Protein AF-A0AAV2JXD3-F1 (afdb_monomer_lite)

Foldseek 3Di:
DFAEEEEEDQEDDEEEEEHQEYEYEYAAYEEYEYEYQYYHYAYAYEYEYEYEYQYYEYAYAHEYAYEYEYQYYEYEYAYYYEYEYEYQEYEEEYEYAYQEEYEYQAYEYEYADDYNYHYHYVYYHYHYPPPDDDD

Radiu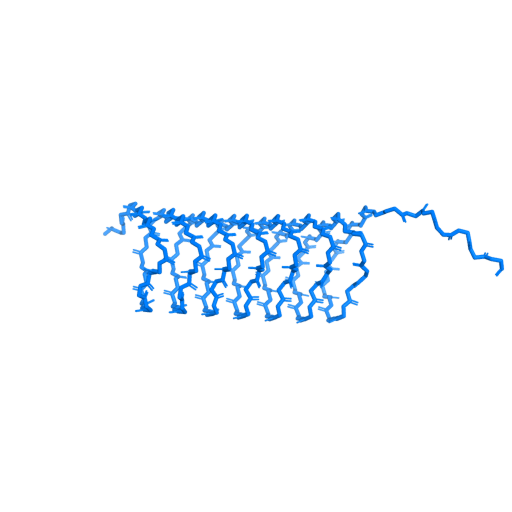s of gyration: 15.09 Å; chains: 1; bounding box: 37×35×43 Å

Organism: Knipowitschia caucasica (NCBI:txid637954)

Secondary structure (DSSP, 8-state):
----EEEEESSPPP--EEEEEEEEEES-PPPEEEEEEEEEEEESSPPPEEEEEEEEEEEESS--EEEEEEEEEEEEESS--EEEEEEEEEEEEESS--SSEEEEEEEEEEESS--SSEEEEEEEEEE--------

Structure (mmCIF, N/CA/C/O backbone):
data_AF-A0AAV2JXD3-F1
#
_entry.id   AF-A0AAV2JXD3-F1
#
loop_
_atom_site.group_PDB
_atom_site.id
_atom_site.type_symbol
_atom_site.label_atom_id
_atom_site.label_alt_id
_atom_site.label_comp_id
_atom_site.label_asym_id
_atom_site.label_entity_id
_atom_site.label_seq_id
_atom_site.pdbx_PDB_ins_code
_atom_site.Cartn_x
_atom_site.Cartn_y
_atom_site.Cartn_z
_atom_site.occupancy
_atom_site.B_iso_or_equiv
_atom_site.auth_seq_id
_atom_site.auth_comp_id
_atom_site.auth_asym_id
_atom_site.auth_atom_id
_atom_site.pdbx_PDB_model_num
ATOM 1 N N . MET A 1 1 ? -8.097 13.088 18.142 1.00 63.47 1 MET A N 1
ATOM 2 C CA . MET A 1 1 ? -6.718 12.622 17.899 1.00 63.47 1 MET A CA 1
ATOM 3 C C . MET A 1 1 ? -6.713 11.105 17.951 1.00 63.47 1 MET A C 1
ATOM 5 O O . MET A 1 1 ? -7.025 10.573 19.019 1.00 63.47 1 MET A O 1
ATOM 9 N N . PRO A 1 2 ? -6.414 10.423 16.833 1.00 78.38 2 PRO A N 1
ATOM 10 C CA . PRO A 1 2 ? -6.136 8.992 16.840 1.00 78.38 2 PRO A CA 1
ATOM 11 C C . PRO A 1 2 ? -5.022 8.686 17.847 1.00 78.38 2 PRO A C 1
ATOM 13 O O . PRO A 1 2 ? -4.181 9.538 18.140 1.00 78.38 2 PRO A O 1
ATOM 16 N N . ARG A 1 3 ? -5.041 7.493 18.441 1.00 89.69 3 ARG A N 1
ATOM 17 C CA . ARG A 1 3 ? -4.053 7.081 19.449 1.00 89.69 3 ARG A CA 1
ATOM 18 C C . ARG A 1 3 ? -3.233 5.901 18.941 1.00 89.69 3 ARG A C 1
ATOM 20 O O . ARG A 1 3 ? -3.701 5.175 18.064 1.00 89.69 3 ARG A O 1
ATOM 27 N N . PRO A 1 4 ? -2.030 5.674 19.492 1.00 91.50 4 PRO A N 1
ATOM 28 C CA . PRO A 1 4 ? -1.310 4.435 19.258 1.00 91.50 4 PRO A CA 1
ATOM 29 C C . PRO A 1 4 ? -2.144 3.228 19.705 1.00 91.50 4 PRO A C 1
ATOM 31 O O . PRO A 1 4 ? -2.708 3.226 20.801 1.00 91.50 4 PRO A O 1
ATOM 34 N N . LEU A 1 5 ? -2.193 2.192 18.873 1.00 86.56 5 LEU A N 1
ATOM 35 C CA . LEU A 1 5 ? -2.856 0.924 19.146 1.00 86.56 5 LEU A CA 1
ATOM 36 C C . LEU A 1 5 ? -1.863 -0.229 19.008 1.00 86.56 5 LEU A C 1
ATOM 38 O O . LEU A 1 5 ? -1.093 -0.310 18.048 1.00 86.56 5 LEU A O 1
ATOM 42 N N . ARG A 1 6 ? -1.930 -1.169 19.951 1.00 87.38 6 ARG A N 1
ATOM 43 C CA . ARG A 1 6 ? -1.203 -2.437 19.900 1.00 87.38 6 ARG A CA 1
ATOM 44 C C . ARG A 1 6 ? -2.199 -3.578 20.034 1.00 87.38 6 ARG A C 1
ATOM 46 O O . ARG A 1 6 ? -2.989 -3.589 20.974 1.00 87.38 6 ARG A O 1
ATOM 53 N N . LYS A 1 7 ? -2.175 -4.514 19.088 1.00 79.50 7 LYS A N 1
ATOM 54 C CA . LYS A 1 7 ? -3.016 -5.712 19.098 1.00 79.50 7 LYS A CA 1
ATOM 55 C C . LYS A 1 7 ? -2.146 -6.957 18.979 1.00 79.50 7 LYS A C 1
ATOM 57 O O . LYS A 1 7 ? -1.213 -6.989 18.180 1.00 79.50 7 LYS A O 1
ATOM 62 N N . GLU A 1 8 ? -2.456 -7.956 19.798 1.00 79.38 8 GLU A N 1
ATOM 63 C CA . GLU A 1 8 ? -1.773 -9.247 19.811 1.00 79.38 8 GLU A CA 1
ATOM 64 C C . GLU A 1 8 ? -2.799 -10.365 19.897 1.00 79.38 8 GLU A C 1
ATOM 66 O O . GLU A 1 8 ? -3.734 -10.304 20.699 1.00 79.38 8 GLU A O 1
ATOM 71 N N . GLY A 1 9 ? -2.643 -11.405 19.082 1.00 68.44 9 GLY A N 1
ATOM 72 C CA . GLY A 1 9 ? -3.558 -12.532 19.164 1.00 68.44 9 GLY A CA 1
ATOM 73 C C . GLY A 1 9 ? -3.434 -13.567 18.057 1.00 68.44 9 GLY A C 1
ATOM 74 O O . GLY A 1 9 ? -2.828 -13.387 17.002 1.00 68.44 9 GLY A O 1
ATOM 75 N N . ARG A 1 10 ? -4.064 -14.721 18.290 1.00 61.88 10 ARG A N 1
ATOM 76 C CA . ARG A 1 10 ? -4.072 -15.828 17.320 1.00 61.88 10 ARG A CA 1
ATOM 77 C C . ARG A 1 10 ? -5.072 -15.608 16.176 1.00 61.88 10 ARG A C 1
ATOM 79 O O . ARG A 1 10 ? -4.895 -16.203 15.109 1.00 61.88 10 ARG A O 1
ATOM 86 N N . ARG A 1 11 ? -6.115 -14.812 16.431 1.00 59.59 11 ARG A N 1
ATOM 87 C CA . ARG A 1 11 ? -7.148 -14.329 15.504 1.00 59.59 11 ARG A CA 1
ATOM 88 C C . ARG A 1 11 ? -7.618 -12.975 16.024 1.00 59.59 11 ARG A C 1
ATOM 90 O O . ARG A 1 11 ? -8.065 -12.910 17.164 1.00 59.59 11 ARG A O 1
ATOM 97 N N . GLU A 1 12 ? -7.526 -11.934 15.217 1.00 58.28 12 GLU A N 1
ATOM 98 C CA . GLU A 1 12 ? -8.211 -10.675 15.524 1.00 58.28 12 GLU A CA 1
ATOM 99 C C . GLU A 1 12 ? -9.608 -10.686 14.861 1.00 58.28 12 GLU A C 1
ATOM 101 O O . GLU A 1 12 ? -9.848 -11.520 13.979 1.00 58.28 12 GLU A O 1
ATOM 106 N N . PRO A 1 13 ? -10.535 -9.792 15.245 1.00 52.88 13 PRO A N 1
ATOM 107 C CA . PRO A 1 13 ? -11.803 -9.577 14.539 1.00 52.88 13 PRO A CA 1
ATOM 108 C C . PRO A 1 13 ? -11.685 -8.620 13.335 1.00 52.88 13 PRO A C 1
ATOM 110 O O . PRO A 1 13 ? -10.812 -7.750 13.299 1.00 52.88 13 PRO A O 1
ATOM 113 N N . CYS A 1 14 ? -12.588 -8.781 12.361 1.00 58.97 14 CYS A N 1
ATOM 114 C CA . CYS A 1 14 ? -12.759 -7.883 11.213 1.00 58.97 14 CYS A CA 1
ATOM 115 C C . CYS A 1 14 ? -13.315 -6.516 11.654 1.00 58.97 14 CYS A C 1
ATOM 117 O O . CYS A 1 14 ? -14.160 -6.470 12.547 1.00 58.97 14 CYS A O 1
ATOM 119 N N . GLY A 1 15 ? -12.890 -5.417 11.024 1.00 72.50 15 GLY A N 1
ATOM 120 C CA . GLY A 1 15 ? -13.449 -4.085 11.293 1.00 72.50 15 GLY A CA 1
ATOM 121 C C . GLY A 1 15 ? -12.593 -2.922 10.792 1.00 72.50 15 GLY A C 1
ATOM 122 O O . GLY A 1 15 ? -11.523 -3.135 10.220 1.00 72.50 15 GLY A O 1
ATOM 123 N N . THR A 1 16 ? -13.076 -1.702 11.032 1.00 84.81 16 THR A N 1
ATOM 124 C CA . THR A 1 16 ? -12.367 -0.450 10.728 1.00 84.81 16 THR A CA 1
ATOM 125 C C . THR A 1 16 ? -11.461 -0.057 11.893 1.00 84.81 16 THR A C 1
ATOM 127 O O . THR A 1 16 ? -11.875 -0.116 13.052 1.00 84.81 16 THR A O 1
ATOM 130 N N . ILE A 1 17 ? -10.215 0.316 11.604 1.00 84.75 17 ILE A N 1
ATOM 131 C CA . ILE A 1 17 ? -9.254 0.814 12.594 1.00 84.75 17 ILE A CA 1
ATOM 132 C C . ILE A 1 17 ? -8.700 2.145 12.098 1.00 84.75 17 ILE A C 1
ATOM 134 O O . ILE A 1 17 ? -8.194 2.197 10.984 1.00 84.75 17 ILE A O 1
ATOM 138 N N . ASP A 1 18 ? -8.744 3.153 12.963 1.00 89.25 18 ASP A N 1
A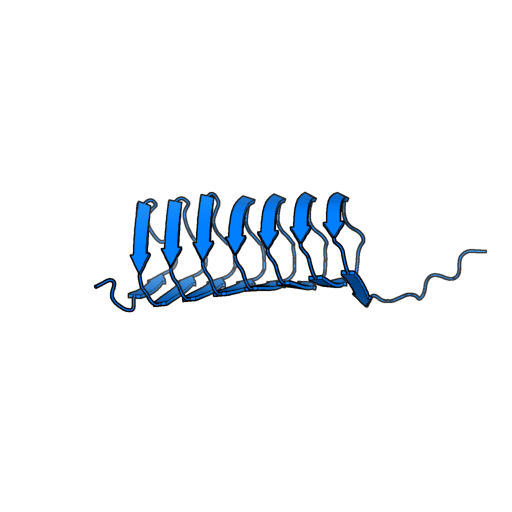TOM 139 C CA . ASP A 1 18 ? -8.063 4.438 12.806 1.00 89.25 18 ASP A CA 1
ATOM 140 C C . ASP A 1 18 ? -7.072 4.596 13.971 1.00 89.25 18 ASP A C 1
ATOM 142 O O . ASP A 1 18 ? -7.445 4.457 15.146 1.00 89.25 18 ASP A O 1
ATOM 146 N N . ALA A 1 19 ? -5.791 4.795 13.656 1.00 86.25 19 ALA A N 1
ATOM 147 C CA . ALA A 1 19 ? -4.734 4.986 14.642 1.00 86.25 19 ALA A CA 1
ATOM 148 C C . ALA A 1 19 ? -3.554 5.776 14.076 1.00 86.25 19 ALA A C 1
ATOM 150 O O . ALA A 1 19 ? -3.102 5.526 12.971 1.00 86.25 19 ALA A O 1
ATOM 151 N N . THR A 1 20 ? -2.910 6.619 14.885 1.00 92.62 20 THR A N 1
ATOM 152 C CA . THR A 1 20 ? -1.644 7.254 14.464 1.00 92.62 20 THR A CA 1
ATOM 153 C C . THR A 1 20 ? -0.553 6.206 14.242 1.00 92.62 20 THR A C 1
ATOM 155 O O . THR A 1 20 ? 0.177 6.233 13.254 1.00 92.62 20 THR A O 1
ATOM 158 N N . THR A 1 21 ? -0.478 5.239 15.156 1.00 91.94 21 THR A N 1
ATOM 159 C CA . THR A 1 21 ? 0.446 4.110 15.068 1.00 91.94 21 THR A CA 1
ATOM 160 C C . THR A 1 21 ? -0.310 2.839 15.392 1.00 91.94 21 THR A C 1
ATOM 162 O O . THR A 1 21 ? -0.892 2.737 16.468 1.00 91.94 21 THR A O 1
ATOM 165 N N . LEU A 1 22 ? -0.263 1.844 14.514 1.00 87.62 22 LEU A N 1
ATOM 166 C CA . LEU A 1 22 ? -0.846 0.530 14.752 1.00 87.62 22 LEU A CA 1
ATOM 167 C C . LEU A 1 22 ? 0.243 -0.543 14.680 1.00 87.62 22 LEU A C 1
ATOM 169 O O . LEU A 1 22 ? 0.884 -0.715 13.645 1.00 87.62 22 LEU A O 1
ATOM 173 N N . ARG A 1 23 ? 0.436 -1.288 15.774 1.00 87.50 23 ARG A N 1
ATOM 174 C CA . ARG A 1 23 ? 1.251 -2.512 15.793 1.00 87.50 23 ARG A CA 1
ATOM 175 C C . ARG A 1 23 ? 0.341 -3.723 15.952 1.00 87.50 23 ARG A C 1
ATOM 177 O O . ARG A 1 23 ? -0.401 -3.802 16.932 1.00 87.50 23 ARG A O 1
ATOM 184 N N . LYS A 1 24 ? 0.423 -4.657 15.012 1.00 80.88 24 LYS A N 1
ATOM 185 C CA . LYS A 1 24 ? -0.280 -5.939 15.061 1.00 80.88 24 LYS A CA 1
ATOM 186 C C . LYS A 1 24 ? 0.707 -7.090 15.028 1.00 80.88 24 LYS A C 1
ATOM 188 O O . LYS A 1 24 ? 1.628 -7.087 14.214 1.00 80.88 24 LYS A O 1
ATOM 193 N N . GLU A 1 25 ? 0.495 -8.056 15.910 1.00 81.25 25 GLU A N 1
ATOM 194 C CA . GLU A 1 25 ? 1.298 -9.271 15.984 1.00 81.25 25 GLU A CA 1
ATOM 195 C C . GLU A 1 25 ? 0.382 -10.494 16.108 1.00 81.25 25 GLU A C 1
ATOM 197 O O . GLU A 1 25 ? -0.430 -10.602 17.036 1.00 81.25 25 GLU A O 1
ATOM 202 N N . GLY A 1 26 ? 0.469 -11.434 15.163 1.00 73.06 26 GLY A N 1
ATOM 203 C CA . GLY A 1 26 ? -0.458 -12.560 15.183 1.00 73.06 26 GLY A CA 1
ATOM 204 C C . GLY A 1 26 ? -0.275 -13.656 14.140 1.00 73.06 26 GLY A C 1
ATOM 205 O O . GLY A 1 26 ? 0.461 -13.578 13.160 1.00 73.06 26 GLY A O 1
ATOM 206 N N . ARG A 1 27 ? -0.996 -14.767 14.341 1.00 66.50 27 ARG A N 1
ATOM 207 C CA . ARG A 1 27 ? -0.912 -15.940 13.443 1.00 66.50 27 ARG A CA 1
ATOM 208 C C . ARG A 1 27 ? -1.857 -15.854 12.239 1.00 66.50 27 ARG A C 1
ATOM 210 O O . ARG A 1 27 ? -1.577 -16.479 11.211 1.00 66.50 27 ARG A O 1
ATOM 217 N N . ARG A 1 28 ? -2.996 -15.175 12.395 1.00 61.28 28 ARG A N 1
ATOM 218 C CA . ARG A 1 28 ? -4.020 -14.935 11.368 1.00 61.28 28 ARG A CA 1
ATOM 219 C C . ARG A 1 28 ? -4.607 -13.547 11.596 1.00 61.28 28 ARG A C 1
ATOM 221 O O . ARG A 1 28 ? -5.390 -13.380 12.530 1.00 61.28 28 ARG A O 1
ATOM 228 N N . GLU A 1 29 ? -4.243 -12.595 10.751 1.00 59.00 29 GLU A N 1
ATOM 229 C CA . GLU A 1 29 ? -4.906 -11.296 10.747 1.00 59.00 29 GLU A CA 1
ATOM 230 C C . GLU A 1 29 ? -6.195 -11.373 9.899 1.00 59.00 29 GLU A C 1
ATOM 232 O O . GLU A 1 29 ? -6.160 -11.878 8.776 1.00 59.00 29 GLU A O 1
ATOM 237 N N . PRO A 1 30 ? -7.347 -10.943 10.430 1.00 53.53 30 PRO A N 1
ATOM 238 C CA . PRO A 1 30 ? -8.631 -10.864 9.734 1.00 53.53 30 PRO A CA 1
ATOM 239 C C . PRO A 1 30 ? -8.733 -9.630 8.822 1.00 53.53 30 PRO A C 1
ATOM 241 O O . PRO A 1 30 ? -7.940 -8.691 8.907 1.00 53.53 30 PRO A O 1
ATOM 244 N N . CYS A 1 31 ? -9.778 -9.631 8.000 1.00 57.31 31 CYS A N 1
ATOM 245 C CA . CYS A 1 31 ? -10.055 -8.650 6.962 1.00 57.31 31 CYS A CA 1
ATOM 246 C C . CYS A 1 31 ? -10.646 -7.331 7.488 1.00 57.31 31 CYS A C 1
ATOM 248 O O . CYS A 1 31 ? -11.438 -7.348 8.427 1.00 57.31 31 CYS A O 1
ATOM 250 N N . GLY A 1 32 ? -10.321 -6.189 6.878 1.00 74.31 32 GLY A N 1
ATOM 251 C CA . GLY A 1 32 ? -10.906 -4.898 7.265 1.00 74.31 32 GLY A CA 1
ATOM 252 C C . GLY A 1 32 ? -10.243 -3.687 6.615 1.00 74.31 32 GLY A C 1
ATOM 253 O O . GLY A 1 32 ? -9.314 -3.846 5.821 1.00 74.31 32 GLY A O 1
ATOM 254 N N . THR A 1 33 ? -10.723 -2.498 6.980 1.00 85.75 33 THR A N 1
ATOM 255 C CA . THR A 1 33 ? -10.161 -1.207 6.561 1.00 85.75 33 THR A CA 1
ATOM 256 C C . THR A 1 33 ? -9.264 -0.670 7.667 1.00 85.75 33 THR A C 1
ATOM 258 O O . THR A 1 33 ? -9.675 -0.605 8.827 1.00 85.75 33 THR A O 1
ATOM 261 N N . ILE A 1 34 ? -8.028 -0.321 7.335 1.00 86.06 34 ILE A N 1
ATOM 262 C CA . ILE A 1 34 ? -7.087 0.277 8.283 1.00 86.06 34 ILE A CA 1
ATOM 263 C C . ILE A 1 34 ? -6.614 1.598 7.709 1.00 86.06 34 ILE A C 1
ATOM 265 O O . ILE A 1 34 ? -6.069 1.604 6.610 1.00 86.06 34 ILE A O 1
ATOM 269 N N . ASP A 1 35 ? -6.779 2.651 8.494 1.00 89.94 35 ASP A N 1
ATOM 270 C CA . ASP A 1 35 ? -6.148 3.946 8.296 1.00 89.94 35 ASP A CA 1
ATOM 271 C C . ASP A 1 35 ? -5.141 4.144 9.434 1.00 89.94 35 ASP A C 1
ATOM 273 O O . ASP A 1 35 ? -5.486 4.043 10.622 1.00 89.94 35 ASP A O 1
ATOM 277 N N . ALA A 1 36 ? -3.866 4.307 9.083 1.00 88.75 36 ALA A N 1
ATOM 278 C CA . ALA A 1 36 ? -2.858 4.672 10.061 1.00 88.75 36 ALA A CA 1
ATOM 279 C C . ALA A 1 36 ? -1.664 5.402 9.462 1.00 88.75 36 ALA A C 1
ATOM 281 O O . ALA A 1 36 ? -1.087 4.955 8.482 1.00 88.75 36 ALA A O 1
ATOM 282 N N . THR A 1 37 ? -1.136 6.419 10.146 1.00 93.75 37 THR A N 1
ATOM 283 C CA . THR A 1 37 ? 0.119 7.060 9.710 1.00 93.75 37 THR A CA 1
ATOM 284 C C . THR A 1 37 ? 1.277 6.056 9.672 1.00 93.75 37 THR A C 1
ATOM 286 O O . THR A 1 37 ? 2.050 6.006 8.716 1.00 93.75 37 THR A O 1
ATOM 289 N N . THR A 1 38 ? 1.409 5.233 10.717 1.00 93.25 38 THR A N 1
ATOM 290 C CA . THR A 1 38 ? 2.397 4.150 10.777 1.00 93.25 38 THR A CA 1
ATOM 291 C C . THR A 1 38 ? 1.734 2.825 11.116 1.00 93.25 38 THR A C 1
ATOM 293 O O . THR A 1 38 ? 1.174 2.653 12.197 1.00 93.25 38 THR A O 1
ATOM 296 N N . LEU A 1 39 ? 1.895 1.839 10.240 1.00 88.94 39 LEU A N 1
ATOM 297 C CA . LEU A 1 39 ? 1.399 0.486 10.438 1.00 88.94 39 LEU A CA 1
ATOM 298 C C . LEU A 1 39 ? 2.555 -0.519 10.427 1.00 88.94 39 LEU A C 1
ATOM 300 O O . LEU A 1 39 ? 3.329 -0.600 9.473 1.00 88.94 39 LEU A O 1
ATOM 304 N N . ARG A 1 40 ? 2.656 -1.313 11.495 1.00 88.31 40 ARG A N 1
ATOM 305 C CA . ARG A 1 40 ? 3.576 -2.449 11.611 1.00 88.31 40 ARG A CA 1
ATOM 306 C C . ARG A 1 40 ? 2.784 -3.726 11.823 1.00 88.31 40 ARG A C 1
ATOM 308 O O . ARG A 1 40 ? 1.993 -3.808 12.764 1.00 88.31 40 ARG A O 1
ATOM 315 N N . LYS A 1 41 ? 3.012 -4.702 10.956 1.00 81.62 41 LYS A N 1
ATOM 316 C CA . LYS A 1 41 ? 2.363 -6.008 10.995 1.00 81.62 41 LYS A CA 1
ATOM 317 C C . LYS A 1 41 ? 3.411 -7.098 10.981 1.00 81.62 41 LYS A C 1
ATOM 319 O O . LYS A 1 41 ? 4.319 -7.062 10.156 1.00 81.62 41 LYS A O 1
ATOM 324 N N . GLU A 1 42 ? 3.260 -8.036 11.900 1.00 82.12 42 GLU A N 1
ATOM 325 C CA . GLU A 1 42 ? 4.140 -9.184 12.032 1.00 82.12 42 GLU A CA 1
ATOM 326 C C . GLU A 1 42 ? 3.291 -10.447 12.188 1.00 82.12 42 GLU A C 1
ATOM 328 O O . GLU A 1 42 ? 2.481 -10.576 13.115 1.00 82.12 42 GLU A O 1
ATOM 333 N N . GLY A 1 43 ? 3.428 -11.400 11.263 1.00 75.38 43 GLY A N 1
ATOM 334 C CA . GLY A 1 43 ? 2.581 -12.580 11.335 1.00 75.38 43 GLY A CA 1
ATOM 335 C C . GLY A 1 43 ? 2.769 -13.680 10.300 1.00 75.38 43 GLY A C 1
ATOM 336 O O . GLY A 1 43 ? 3.509 -13.615 9.326 1.00 75.38 43 GLY A O 1
ATOM 337 N N . ARG A 1 44 ? 2.052 -14.791 10.507 1.00 69.31 44 ARG A N 1
ATOM 338 C CA . ARG A 1 44 ? 2.134 -15.961 9.602 1.00 69.31 44 ARG A CA 1
ATOM 339 C C . ARG A 1 44 ? 1.163 -15.924 8.422 1.00 69.31 44 ARG A C 1
ATOM 341 O O . ARG A 1 44 ? 1.405 -16.638 7.443 1.00 69.31 44 ARG A O 1
ATOM 348 N N . ARG A 1 45 ? 0.048 -15.203 8.544 1.00 64.94 45 ARG A N 1
ATOM 349 C CA . ARG A 1 45 ? -0.978 -15.006 7.509 1.00 64.94 45 ARG A CA 1
ATOM 350 C C . ARG A 1 45 ? -1.530 -13.595 7.659 1.00 64.94 45 ARG A C 1
ATOM 352 O O . ARG A 1 45 ? -2.231 -13.331 8.637 1.00 64.94 45 ARG A O 1
ATOM 359 N N . GLU A 1 46 ? -1.177 -12.743 6.713 1.00 59.81 46 GLU A N 1
ATOM 360 C CA . GLU A 1 46 ? -1.582 -11.344 6.671 1.00 59.81 46 GLU A CA 1
ATOM 361 C C . GLU A 1 46 ? -2.943 -11.156 5.971 1.00 59.81 46 GLU A C 1
ATOM 363 O O . GLU A 1 46 ? -3.384 -12.043 5.234 1.00 59.81 46 GLU A O 1
ATOM 368 N N . PRO A 1 47 ? -3.649 -10.049 6.259 1.00 56.62 47 PRO A N 1
ATOM 369 C CA . PRO A 1 47 ? -5.096 -9.946 6.084 1.00 56.62 47 PRO A CA 1
ATOM 370 C C . PRO A 1 47 ? -5.525 -9.661 4.648 1.00 56.62 47 PRO A C 1
ATOM 372 O O . PRO A 1 47 ? -4.739 -9.153 3.857 1.00 56.62 47 PRO A O 1
ATOM 375 N N . CYS A 1 48 ? -6.800 -9.898 4.331 1.00 57.88 48 CYS A N 1
ATOM 376 C CA . CYS A 1 48 ? -7.407 -9.380 3.105 1.00 57.88 48 CYS A CA 1
ATOM 377 C C . CYS A 1 48 ? -8.139 -8.058 3.380 1.00 57.88 48 CYS A C 1
ATOM 379 O O . CYS A 1 48 ? -8.900 -7.994 4.335 1.00 57.88 48 CYS A O 1
ATOM 381 N N . GLY A 1 49 ? -7.953 -6.995 2.600 1.00 75.88 49 GLY A N 1
ATOM 382 C CA . GLY A 1 49 ? -8.671 -5.732 2.849 1.00 75.88 49 GLY A CA 1
ATOM 383 C C . GLY A 1 49 ? -7.987 -4.492 2.290 1.00 75.88 49 GLY A C 1
ATOM 384 O O . GLY A 1 49 ? -7.061 -4.616 1.489 1.00 75.88 49 GLY A O 1
ATOM 385 N N . THR A 1 50 ? -8.448 -3.324 2.736 1.00 85.75 50 THR A N 1
ATOM 386 C CA . THR A 1 50 ? -7.940 -2.010 2.318 1.00 85.75 50 THR A CA 1
ATOM 387 C C . THR A 1 50 ? -7.070 -1.425 3.419 1.00 85.75 50 THR A C 1
ATOM 389 O O . THR A 1 50 ? -7.470 -1.382 4.585 1.00 85.75 50 THR A O 1
ATOM 392 N N . ILE A 1 51 ? -5.861 -1.007 3.067 1.00 87.06 51 ILE A N 1
ATOM 393 C CA . ILE A 1 51 ? -4.938 -0.356 3.991 1.00 87.06 51 ILE A CA 1
ATOM 394 C C . ILE A 1 51 ? -4.496 0.953 3.364 1.00 87.06 51 ILE A C 1
ATOM 396 O O . ILE A 1 51 ? -3.950 0.923 2.266 1.00 87.06 51 ILE A O 1
ATOM 400 N N . ASP A 1 52 ? -4.688 2.034 4.103 1.00 90.94 52 ASP A N 1
ATOM 401 C CA . ASP A 1 52 ? -4.096 3.338 3.847 1.00 90.94 52 ASP A CA 1
ATOM 402 C C . ASP A 1 52 ? -3.090 3.620 4.969 1.00 90.94 52 ASP A C 1
ATOM 404 O O . ASP A 1 52 ? -3.414 3.504 6.160 1.00 90.94 52 ASP A O 1
ATOM 408 N N . ALA A 1 53 ? -1.835 3.873 4.597 1.00 90.06 53 ALA A N 1
ATOM 409 C CA . ALA A 1 53 ? -0.830 4.296 5.554 1.00 90.06 53 ALA A CA 1
ATOM 410 C C . ALA A 1 53 ? 0.320 5.080 4.935 1.00 90.06 53 ALA A C 1
ATOM 412 O O . ALA A 1 53 ? 0.936 4.636 3.978 1.00 90.06 53 ALA A O 1
ATOM 413 N N . THR A 1 54 ? 0.786 6.146 5.588 1.00 95.44 54 THR A N 1
ATOM 414 C CA . THR A 1 54 ? 2.020 6.826 5.148 1.00 95.44 54 THR A CA 1
ATOM 415 C C . THR A 1 54 ? 3.224 5.878 5.170 1.00 95.44 54 THR A C 1
ATOM 417 O O . THR A 1 54 ? 4.026 5.833 4.237 1.00 95.44 54 THR A O 1
ATOM 420 N N . THR A 1 55 ? 3.375 5.102 6.246 1.00 94.81 55 THR A N 1
ATOM 421 C CA . THR A 1 55 ? 4.426 4.087 6.374 1.00 94.81 55 THR A CA 1
ATOM 422 C C . THR A 1 55 ? 3.838 2.744 6.762 1.00 94.81 55 THR A C 1
ATOM 424 O O . THR A 1 55 ? 3.292 2.578 7.853 1.00 94.81 55 THR A O 1
ATOM 427 N N . LEU A 1 56 ? 4.062 1.744 5.914 1.00 89.81 56 LEU A N 1
ATOM 428 C CA . LEU A 1 56 ? 3.641 0.374 6.141 1.00 89.81 56 LEU A CA 1
ATOM 429 C C . LEU A 1 56 ? 4.840 -0.578 6.154 1.00 89.81 56 LEU A C 1
ATOM 431 O O . LEU A 1 56 ? 5.611 -0.660 5.197 1.00 89.81 56 LEU A O 1
ATOM 435 N N . ARG A 1 57 ? 4.977 -1.336 7.244 1.00 88.88 57 ARG A N 1
ATOM 436 C CA . ARG A 1 57 ? 5.935 -2.439 7.374 1.00 88.88 57 ARG A CA 1
ATOM 437 C C . ARG A 1 57 ? 5.195 -3.739 7.639 1.00 88.88 57 ARG A C 1
ATOM 439 O O . ARG A 1 57 ? 4.395 -3.811 8.573 1.00 88.88 57 ARG A O 1
ATOM 446 N N . LYS A 1 58 ? 5.478 -4.732 6.810 1.00 82.12 58 LYS A N 1
ATOM 447 C CA . LYS A 1 58 ? 4.886 -6.064 6.850 1.00 82.12 58 LYS A CA 1
ATOM 448 C C . LYS A 1 58 ? 5.994 -7.096 6.878 1.00 82.12 58 LYS A C 1
ATOM 450 O O . LYS A 1 58 ? 6.886 -7.049 6.034 1.00 82.12 58 LYS A O 1
ATOM 455 N N . GLU A 1 59 ? 5.923 -7.984 7.854 1.00 82.81 59 GLU A N 1
ATOM 456 C CA . GLU A 1 59 ? 6.849 -9.093 8.007 1.00 82.81 59 GLU A CA 1
ATOM 457 C C . GLU A 1 59 ? 6.053 -10.381 8.200 1.00 82.81 59 GLU A C 1
ATOM 459 O O . GLU A 1 59 ? 5.267 -10.528 9.146 1.00 82.81 59 GLU A O 1
ATOM 464 N N . GLY A 1 60 ? 6.230 -11.345 7.296 1.00 76.31 60 GLY A N 1
ATOM 465 C CA . GLY A 1 60 ? 5.456 -12.564 7.418 1.00 76.31 60 GLY A CA 1
ATOM 466 C C . GLY A 1 60 ? 5.685 -13.681 6.418 1.00 76.31 60 GLY A C 1
ATOM 467 O O . GLY A 1 60 ? 6.449 -13.634 5.463 1.00 76.31 60 GLY A O 1
ATOM 468 N N . ARG A 1 61 ? 4.991 -14.800 6.651 1.00 70.12 61 ARG A N 1
ATOM 469 C CA . ARG A 1 61 ? 5.156 -16.010 5.818 1.00 70.12 61 ARG A CA 1
ATOM 470 C C . ARG A 1 61 ? 4.215 -16.067 4.611 1.00 70.12 61 ARG A C 1
ATOM 472 O O . ARG A 1 61 ? 4.505 -16.800 3.662 1.00 70.12 61 ARG A O 1
ATOM 479 N N . ARG A 1 62 ? 3.061 -15.401 4.685 1.00 65.56 62 ARG A N 1
ATOM 480 C CA . ARG A 1 62 ? 2.039 -15.328 3.630 1.00 65.56 62 ARG A CA 1
ATOM 481 C C . ARG A 1 62 ? 1.426 -13.937 3.654 1.00 65.56 62 ARG A C 1
ATOM 483 O O . ARG A 1 62 ? 0.747 -13.608 4.628 1.00 65.56 62 ARG A O 1
ATOM 490 N N . GLU A 1 63 ? 1.694 -13.192 2.597 1.00 59.50 63 GLU A N 1
ATOM 491 C CA . GLU A 1 63 ? 1.320 -11.795 2.425 1.00 59.50 63 GLU A CA 1
ATOM 492 C C . GLU A 1 63 ? -0.054 -11.624 1.745 1.00 59.50 63 GLU A C 1
ATOM 494 O O . GLU A 1 63 ? -0.587 -12.584 1.181 1.00 59.50 63 GLU A O 1
ATOM 499 N N . PRO A 1 64 ? -0.677 -10.440 1.891 1.00 58.09 64 PRO A N 1
ATOM 500 C CA . PRO A 1 64 ? -2.129 -10.232 1.828 1.00 58.09 64 PRO A CA 1
ATOM 501 C C . PRO A 1 64 ? -2.765 -10.394 0.443 1.00 58.09 64 PRO A C 1
ATOM 503 O O . PRO A 1 64 ? -2.088 -10.289 -0.580 1.00 58.09 64 PRO A O 1
ATOM 506 N N . CYS A 1 65 ? -4.099 -10.523 0.425 1.00 57.72 65 CYS A N 1
ATOM 507 C CA . CYS A 1 65 ? -4.910 -10.261 -0.766 1.00 57.72 65 CYS A CA 1
ATOM 508 C C . CYS A 1 65 ? -5.747 -8.983 -0.595 1.00 57.72 65 CYS A C 1
ATOM 510 O O . CYS A 1 65 ? -6.652 -8.972 0.232 1.00 57.72 65 CYS A O 1
ATOM 512 N N . GLY A 1 66 ? -5.491 -7.903 -1.332 1.00 76.25 66 GLY A N 1
ATOM 513 C CA . GLY A 1 66 ? -6.268 -6.664 -1.166 1.00 76.25 66 GLY A CA 1
ATOM 514 C C . GLY A 1 66 ? -5.622 -5.423 -1.769 1.00 76.25 66 GLY A C 1
ATOM 515 O O . GLY A 1 66 ? -4.701 -5.546 -2.576 1.00 76.25 66 GLY A O 1
ATOM 516 N N . THR A 1 67 ? -6.102 -4.252 -1.351 1.00 86.06 67 THR A N 1
ATOM 517 C CA . THR A 1 67 ? -5.639 -2.939 -1.821 1.00 86.06 67 THR A CA 1
ATOM 518 C C . THR A 1 67 ? -4.781 -2.285 -0.749 1.00 86.06 67 THR A C 1
ATOM 520 O O . THR A 1 67 ? -5.162 -2.231 0.422 1.00 86.06 67 THR A O 1
ATOM 523 N N . ILE A 1 68 ? -3.599 -1.821 -1.134 1.00 87.38 68 ILE A N 1
ATOM 524 C CA . ILE A 1 68 ? -2.689 -1.104 -0.248 1.00 87.38 68 ILE A CA 1
ATOM 525 C C . ILE A 1 68 ? -2.316 0.200 -0.928 1.00 87.38 68 ILE A C 1
ATOM 527 O O . ILE A 1 68 ? -1.761 0.152 -2.021 1.00 87.38 68 ILE A O 1
ATOM 531 N N . ASP A 1 69 ? -2.569 1.300 -0.239 1.00 91.56 69 ASP A N 1
ATOM 532 C CA . ASP A 1 69 ? -2.022 2.614 -0.544 1.00 91.56 69 ASP A CA 1
ATOM 533 C C . ASP A 1 69 ? -1.022 2.966 0.561 1.00 91.56 69 ASP A C 1
ATOM 535 O O . ASP A 1 69 ? -1.332 2.861 1.756 1.00 91.56 69 ASP A O 1
ATOM 539 N N . ALA A 1 70 ? 0.219 3.266 0.175 1.00 91.19 70 ALA A N 1
ATOM 540 C CA . ALA A 1 70 ? 1.193 3.784 1.116 1.00 91.19 70 ALA A CA 1
ATOM 541 C C . ALA A 1 70 ? 2.302 4.604 0.473 1.00 91.19 70 ALA A C 1
ATOM 543 O O . ALA A 1 70 ? 2.960 4.148 -0.451 1.00 91.19 70 ALA A O 1
ATOM 544 N N . THR A 1 71 ? 2.692 5.728 1.076 1.00 95.94 71 THR A N 1
ATOM 545 C CA . THR A 1 71 ? 3.884 6.464 0.611 1.00 95.94 71 THR A CA 1
ATOM 546 C C . THR A 1 71 ? 5.145 5.594 0.673 1.00 95.94 71 THR A C 1
ATOM 548 O O . THR A 1 71 ? 5.946 5.556 -0.261 1.00 95.94 71 THR A O 1
ATOM 551 N N . THR A 1 72 ? 5.343 4.879 1.785 1.00 95.12 72 THR A N 1
ATOM 552 C CA . THR A 1 72 ? 6.453 3.937 1.958 1.00 95.12 72 THR A CA 1
ATOM 553 C C . THR A 1 72 ? 5.946 2.573 2.392 1.00 95.12 72 THR A C 1
ATOM 555 O O . THR A 1 72 ? 5.425 2.411 3.496 1.00 95.12 72 THR A O 1
ATOM 558 N N . LEU A 1 73 ? 6.213 1.563 1.569 1.00 90.19 73 LEU A N 1
ATOM 559 C CA . LEU A 1 73 ? 5.877 0.175 1.836 1.00 90.19 73 LEU A CA 1
ATOM 560 C C . LEU A 1 73 ? 7.134 -0.696 1.894 1.00 90.19 73 LEU A C 1
ATOM 562 O O . LEU A 1 73 ? 7.918 -0.766 0.948 1.00 90.19 73 LEU A O 1
ATOM 566 N N . ARG A 1 74 ? 7.310 -1.404 3.011 1.00 88.94 74 ARG A N 1
ATOM 567 C CA . ARG A 1 74 ? 8.320 -2.454 3.170 1.00 88.94 74 ARG A CA 1
ATOM 568 C C . ARG A 1 74 ? 7.647 -3.782 3.466 1.00 88.94 74 ARG A C 1
ATOM 570 O O . ARG A 1 74 ? 6.843 -3.871 4.395 1.00 88.94 74 ARG A O 1
ATOM 577 N N . LYS A 1 75 ? 8.001 -4.779 2.671 1.00 82.00 75 LYS A N 1
ATOM 578 C CA . LYS A 1 75 ? 7.486 -6.140 2.737 1.00 82.00 75 LYS A CA 1
ATOM 579 C C . LYS A 1 75 ? 8.646 -7.111 2.815 1.00 82.00 75 LYS A C 1
ATOM 581 O O . LYS A 1 75 ? 9.584 -7.005 2.025 1.00 82.00 75 LYS A O 1
ATOM 586 N N . GLU A 1 76 ? 8.572 -8.009 3.781 1.00 82.19 76 GLU A N 1
ATOM 587 C CA . GLU A 1 76 ? 9.551 -9.061 3.988 1.00 82.19 76 GLU A CA 1
ATOM 588 C C . GLU A 1 76 ? 8.823 -10.381 4.228 1.00 82.19 76 GLU A C 1
ATOM 590 O O . GLU A 1 76 ? 8.059 -10.536 5.189 1.00 82.19 76 GLU A O 1
ATOM 595 N N . GLY A 1 77 ? 9.042 -11.364 3.352 1.00 76.06 77 GLY A N 1
ATOM 596 C CA . GLY A 1 77 ? 8.319 -12.612 3.498 1.00 76.06 77 GLY A CA 1
ATOM 597 C C . GLY A 1 77 ? 8.605 -13.740 2.522 1.00 76.06 77 GLY A C 1
ATOM 598 O O . GLY A 1 77 ? 9.386 -13.674 1.583 1.00 76.06 77 GLY A O 1
ATOM 599 N N . ARG A 1 78 ? 7.962 -14.889 2.763 1.00 69.50 78 ARG A N 1
ATOM 600 C CA . ARG A 1 78 ? 8.194 -16.107 1.952 1.00 69.50 78 ARG A CA 1
ATOM 601 C C . ARG A 1 78 ? 7.251 -16.277 0.759 1.00 69.50 78 ARG A C 1
ATOM 603 O O . ARG A 1 78 ? 7.545 -17.110 -0.102 1.00 69.50 78 ARG A O 1
ATOM 610 N N . ARG A 1 79 ? 6.095 -15.615 0.759 1.00 64.94 79 ARG A N 1
ATOM 611 C CA . ARG A 1 79 ? 5.076 -15.679 -0.301 1.00 64.94 79 ARG A CA 1
ATOM 612 C C . ARG A 1 79 ? 4.391 -14.328 -0.389 1.00 64.94 79 ARG A C 1
ATOM 614 O O . ARG A 1 79 ? 3.703 -13.979 0.569 1.00 64.94 79 ARG A O 1
ATOM 621 N N . GLU A 1 80 ? 4.595 -13.659 -1.512 1.00 59.47 80 GLU A N 1
ATOM 622 C CA . GLU A 1 80 ? 4.158 -12.296 -1.800 1.00 59.47 80 GLU A CA 1
ATOM 623 C C . GLU A 1 80 ? 2.709 -12.209 -2.328 1.00 59.47 80 GLU A C 1
ATOM 625 O O . GLU A 1 80 ? 2.126 -13.232 -2.701 1.00 59.47 80 GLU A O 1
ATOM 630 N N . PRO A 1 81 ? 2.090 -11.013 -2.266 1.00 58.31 81 PRO A N 1
ATOM 631 C CA . PRO A 1 81 ? 0.636 -10.812 -2.265 1.00 58.31 81 PRO A CA 1
ATOM 632 C C . PRO A 1 81 ? -0.083 -11.131 -3.579 1.00 58.31 81 PRO A C 1
ATOM 634 O O . PRO A 1 81 ? 0.513 -11.095 -4.656 1.00 58.31 81 PRO A O 1
ATOM 637 N N . CYS A 1 82 ? -1.407 -11.299 -3.471 1.00 57.19 82 CYS A N 1
ATOM 638 C CA . CYS A 1 82 ? -2.329 -11.207 -4.603 1.00 57.19 82 CYS A CA 1
ATOM 639 C C . CYS A 1 82 ? -3.210 -9.949 -4.496 1.00 57.19 82 CYS A C 1
ATOM 641 O O . CYS A 1 82 ? -4.178 -9.960 -3.743 1.00 57.19 82 CYS A O 1
ATOM 643 N N . GLY A 1 83 ? -2.921 -8.852 -5.199 1.00 75.75 83 GLY A N 1
ATOM 644 C CA . GLY A 1 83 ? -3.741 -7.634 -5.079 1.00 75.75 83 GLY A CA 1
ATOM 645 C C . GLY A 1 83 ? -3.157 -6.393 -5.746 1.00 75.75 83 GLY A C 1
ATOM 646 O O . GLY A 1 83 ? -2.244 -6.513 -6.560 1.00 75.75 83 GLY A O 1
ATOM 647 N N . THR A 1 84 ? -3.679 -5.223 -5.376 1.00 85.50 84 THR A N 1
ATOM 648 C CA . THR A 1 84 ? -3.262 -3.916 -5.906 1.00 85.50 84 THR A CA 1
ATOM 649 C C . THR A 1 84 ? -2.431 -3.179 -4.866 1.00 85.50 84 THR A C 1
ATOM 651 O O . THR A 1 84 ? -2.823 -3.077 -3.701 1.00 85.50 84 THR A O 1
ATOM 654 N N . ILE A 1 85 ? -1.267 -2.692 -5.274 1.00 86.75 85 ILE A N 1
ATOM 655 C CA . ILE A 1 85 ? -0.377 -1.893 -4.438 1.00 86.75 85 ILE A CA 1
ATOM 656 C C . ILE A 1 85 ? -0.096 -0.598 -5.176 1.00 86.75 85 ILE A C 1
ATOM 658 O O . ILE A 1 85 ? 0.428 -0.657 -6.283 1.00 86.75 85 ILE A O 1
ATOM 662 N N . ASP A 1 86 ? -0.388 0.515 -4.524 1.00 91.12 86 ASP A N 1
ATOM 663 C CA . ASP A 1 86 ? 0.086 1.840 -4.893 1.00 91.12 86 ASP A CA 1
ATOM 664 C C . ASP A 1 86 ? 1.066 2.305 -3.811 1.00 91.12 86 ASP A C 1
ATOM 666 O O . ASP A 1 86 ? 0.762 2.238 -2.611 1.00 91.12 86 ASP A O 1
ATOM 670 N N . ALA A 1 87 ? 2.287 2.662 -4.212 1.00 90.62 87 ALA A N 1
ATOM 671 C CA . ALA A 1 87 ? 3.242 3.256 -3.295 1.00 90.62 87 ALA A CA 1
ATOM 672 C C . ALA A 1 87 ? 4.306 4.115 -3.969 1.00 90.62 87 ALA A C 1
ATOM 674 O O . ALA A 1 87 ? 4.982 3.671 -4.884 1.00 90.62 87 ALA A O 1
ATOM 675 N N . THR A 1 88 ? 4.643 5.275 -3.403 1.00 95.06 88 THR A N 1
ATOM 676 C CA . THR A 1 88 ? 5.798 6.050 -3.899 1.00 95.06 88 THR A CA 1
ATOM 677 C C . THR A 1 88 ? 7.100 5.246 -3.804 1.00 95.06 88 THR A C 1
ATOM 679 O O . THR A 1 88 ? 7.907 5.223 -4.734 1.00 95.06 88 THR A O 1
ATOM 682 N N . THR A 1 89 ? 7.329 4.573 -2.673 1.00 93.69 89 THR A N 1
ATOM 683 C CA . THR A 1 89 ? 8.492 3.702 -2.467 1.00 93.69 89 THR A CA 1
ATOM 684 C C . THR A 1 89 ? 8.066 2.333 -1.966 1.00 93.69 89 THR A C 1
ATOM 686 O O . THR A 1 89 ? 7.520 2.199 -0.871 1.00 93.69 89 THR A O 1
ATOM 689 N N . LEU A 1 90 ? 8.426 1.299 -2.721 1.00 89.19 90 LEU A N 1
ATOM 690 C CA . LEU A 1 90 ? 8.164 -0.096 -2.406 1.00 89.19 90 LEU A CA 1
ATOM 691 C C . LEU A 1 90 ? 9.476 -0.885 -2.319 1.00 89.19 90 LEU A C 1
ATOM 693 O O . LEU A 1 90 ? 10.215 -0.997 -3.296 1.00 89.19 90 LEU A O 1
ATOM 697 N N . ARG A 1 91 ? 9.756 -1.467 -1.147 1.00 88.31 91 ARG A N 1
ATOM 698 C CA . ARG A 1 91 ? 10.813 -2.473 -0.963 1.00 88.31 91 ARG A CA 1
ATOM 699 C C . ARG A 1 91 ? 10.194 -3.822 -0.641 1.00 88.31 91 ARG A C 1
ATOM 701 O O . ARG A 1 91 ? 9.395 -3.927 0.291 1.00 88.31 91 ARG A O 1
ATOM 708 N N . LYS A 1 92 ? 10.619 -4.831 -1.384 1.00 81.31 92 LYS A N 1
ATOM 709 C CA . LYS A 1 92 ? 10.179 -6.215 -1.279 1.00 81.31 92 LYS A CA 1
ATOM 710 C C . LYS A 1 92 ? 11.379 -7.131 -1.157 1.00 81.31 92 LYS A C 1
ATOM 712 O O . LYS A 1 92 ? 12.351 -6.969 -1.891 1.00 81.31 92 LYS A O 1
ATOM 717 N N . GLU A 1 93 ? 11.311 -8.049 -0.212 1.00 81.12 93 GLU A N 1
ATOM 718 C CA . GLU A 1 93 ? 12.357 -9.024 0.056 1.00 81.12 93 GLU A CA 1
ATOM 719 C C . GLU A 1 93 ? 11.701 -10.374 0.338 1.00 81.12 93 GLU A C 1
ATOM 721 O O . GLU A 1 93 ? 10.899 -10.513 1.269 1.00 81.12 93 GLU A O 1
ATOM 726 N N . GLY A 1 94 ? 12.010 -11.385 -0.475 1.00 75.38 94 GLY A N 1
ATOM 727 C CA . GLY A 1 94 ? 11.315 -12.649 -0.336 1.00 75.38 94 GLY A CA 1
ATOM 728 C C . GLY A 1 94 ? 11.710 -13.793 -1.256 1.00 75.38 94 GLY A C 1
ATOM 729 O O . GLY A 1 94 ? 12.672 -13.774 -2.013 1.00 75.38 94 GLY A O 1
ATOM 730 N N . ARG A 1 95 ? 10.970 -14.902 -1.133 1.00 68.88 95 ARG A N 1
ATOM 731 C CA . ARG A 1 95 ? 11.264 -16.150 -1.874 1.00 68.88 95 ARG A CA 1
ATOM 732 C C . ARG A 1 95 ? 10.378 -16.402 -3.093 1.00 68.88 95 ARG A C 1
ATOM 734 O O . ARG A 1 95 ? 10.704 -17.298 -3.873 1.00 68.88 95 ARG A O 1
ATOM 741 N N . ARG A 1 96 ? 9.226 -15.743 -3.205 1.00 63.53 96 ARG A N 1
ATOM 742 C CA . ARG A 1 96 ? 8.248 -15.951 -4.284 1.00 63.53 96 ARG A CA 1
ATOM 743 C C . ARG A 1 96 ? 7.478 -14.664 -4.516 1.00 63.53 96 ARG A C 1
ATOM 745 O O . ARG A 1 96 ? 6.815 -14.255 -3.567 1.00 63.53 96 ARG A O 1
ATOM 752 N N . GLU A 1 97 ? 7.525 -14.177 -5.750 1.00 61.91 97 GLU A N 1
ATOM 753 C CA . GLU A 1 97 ? 6.929 -12.923 -6.209 1.00 61.91 97 GLU A CA 1
ATOM 754 C C . GLU A 1 97 ? 5.389 -12.911 -6.298 1.00 61.91 97 GLU A C 1
ATOM 756 O O . GLU A 1 97 ? 4.754 -13.975 -6.264 1.00 61.91 97 GLU A O 1
ATOM 761 N N . PRO A 1 98 ? 4.781 -11.704 -6.363 1.00 58.81 98 PRO A N 1
ATOM 762 C CA . PRO A 1 98 ? 3.337 -11.488 -6.276 1.00 58.81 98 PRO A CA 1
ATOM 763 C C . PRO A 1 98 ? 2.571 -11.932 -7.527 1.00 58.81 98 PRO A C 1
ATOM 765 O O . PRO A 1 98 ? 3.111 -11.954 -8.636 1.00 58.81 98 PRO A O 1
ATOM 768 N N . CYS A 1 99 ? 1.266 -12.156 -7.335 1.00 56.19 99 CYS A N 1
ATOM 769 C CA . CYS A 1 99 ? 0.279 -12.205 -8.411 1.00 56.19 99 CYS A CA 1
ATOM 770 C C . CYS A 1 99 ? -0.649 -10.977 -8.351 1.00 56.19 99 CYS A C 1
ATOM 772 O O . CYS A 1 99 ? -1.666 -11.027 -7.667 1.00 56.19 99 CYS A O 1
ATOM 774 N N . GLY A 1 100 ? -0.337 -9.857 -9.009 1.00 73.56 100 GLY A N 1
ATOM 775 C CA . GLY A 1 100 ? -1.174 -8.649 -8.894 1.00 73.56 100 GLY A CA 1
ATOM 776 C C . GLY A 1 100 ? -0.664 -7.424 -9.649 1.00 73.56 100 GLY A C 1
ATOM 777 O O . GLY A 1 100 ? 0.204 -7.554 -10.508 1.00 73.56 100 GLY A O 1
ATOM 778 N N . THR A 1 101 ? -1.197 -6.250 -9.306 1.00 84.06 101 THR A N 1
ATOM 779 C CA . THR A 1 101 ? -0.819 -4.957 -9.895 1.00 84.06 101 THR A CA 1
ATOM 780 C C . THR A 1 101 ? -0.007 -4.151 -8.891 1.00 84.06 101 THR A C 1
ATOM 782 O O . THR A 1 101 ? -0.414 -3.991 -7.738 1.00 84.06 101 THR A O 1
ATOM 785 N N . ILE A 1 102 ? 1.147 -3.658 -9.320 1.00 85.25 102 ILE A N 1
ATOM 786 C CA . ILE A 1 102 ? 1.998 -2.758 -8.548 1.00 85.25 102 ILE A CA 1
ATOM 787 C C . ILE A 1 102 ? 2.170 -1.482 -9.349 1.00 85.25 102 ILE A C 1
ATOM 789 O O . ILE A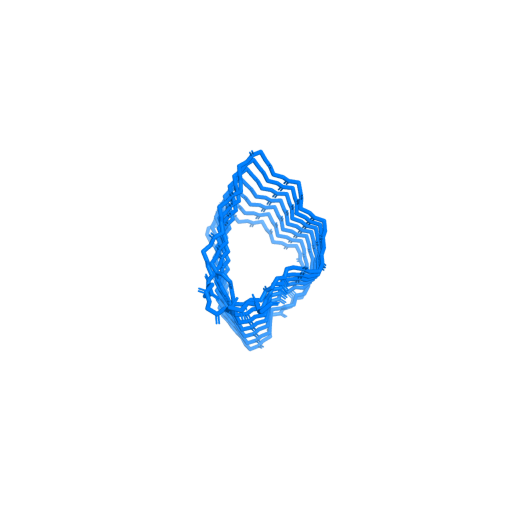 1 102 ? 2.651 -1.556 -10.474 1.00 85.25 102 ILE A O 1
ATOM 793 N N . ASP A 1 103 ? 1.835 -0.358 -8.737 1.00 89.62 103 ASP A N 1
ATOM 794 C CA . ASP A 1 103 ? 2.228 0.974 -9.169 1.00 89.62 103 ASP A CA 1
ATOM 795 C C . ASP A 1 103 ? 3.184 1.542 -8.117 1.00 89.62 103 ASP A C 1
ATOM 797 O O . ASP A 1 103 ? 2.875 1.544 -6.918 1.00 89.62 103 ASP A O 1
ATOM 801 N N . ALA A 1 104 ? 4.394 1.917 -8.535 1.00 88.44 104 ALA A N 1
ATOM 802 C CA . ALA A 1 104 ? 5.319 2.597 -7.649 1.00 88.44 104 ALA A CA 1
ATOM 803 C C . ALA A 1 104 ? 6.329 3.495 -8.354 1.00 88.44 104 ALA A C 1
ATOM 805 O O . ALA A 1 104 ? 7.010 3.077 -9.281 1.00 88.44 104 ALA A O 1
ATOM 806 N N . THR A 1 105 ? 6.608 4.682 -7.812 1.00 93.06 105 THR A N 1
ATOM 807 C CA . THR A 1 105 ? 7.702 5.514 -8.349 1.00 93.06 105 THR A CA 1
ATOM 808 C C . THR A 1 105 ? 9.054 4.802 -8.225 1.00 93.06 105 THR A C 1
ATOM 810 O O . THR A 1 105 ? 9.846 4.768 -9.166 1.00 93.06 105 THR A O 1
ATOM 813 N N . THR A 1 106 ? 9.336 4.213 -7.059 1.00 91.44 106 THR A N 1
ATOM 814 C CA . THR A 1 106 ? 10.553 3.429 -6.812 1.00 91.44 106 THR A CA 1
ATOM 815 C C . THR A 1 106 ? 10.216 2.047 -6.278 1.00 91.44 106 THR A C 1
ATOM 817 O O . THR A 1 106 ? 9.678 1.907 -5.180 1.00 91.44 106 THR A O 1
ATOM 820 N N . LEU A 1 107 ? 10.643 1.018 -7.004 1.00 87.94 107 LEU A N 1
ATOM 821 C CA . LEU A 1 107 ? 10.493 -0.384 -6.651 1.00 87.94 107 LEU A CA 1
ATOM 822 C C . LEU A 1 107 ? 11.862 -1.056 -6.499 1.00 87.94 107 LEU A C 1
ATOM 824 O O . LEU A 1 107 ? 12.673 -1.085 -7.424 1.00 87.94 107 LEU A O 1
ATOM 828 N N . ARG A 1 108 ? 12.115 -1.626 -5.319 1.00 87.94 108 ARG A N 1
ATOM 829 C CA . ARG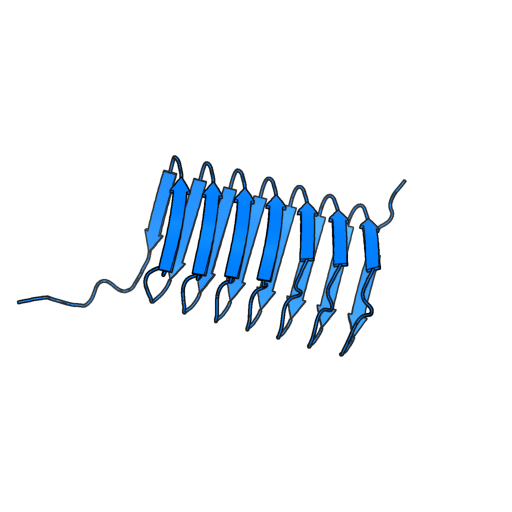 A 1 108 ? 13.271 -2.484 -5.031 1.00 87.94 108 ARG A CA 1
ATOM 830 C C . ARG A 1 108 ? 12.792 -3.875 -4.659 1.00 87.94 108 ARG A C 1
ATOM 832 O O . ARG A 1 108 ? 11.966 -4.004 -3.755 1.00 87.94 108 ARG A O 1
ATOM 839 N N . LYS A 1 109 ? 13.326 -4.884 -5.330 1.00 80.25 109 LYS A N 1
ATOM 840 C CA . LYS A 1 109 ? 12.971 -6.285 -5.131 1.00 80.25 109 LYS A CA 1
ATOM 841 C C . LYS A 1 109 ? 14.215 -7.124 -4.935 1.00 80.25 109 LYS A C 1
ATOM 843 O O . LYS A 1 109 ? 15.129 -7.042 -5.747 1.00 80.25 109 LYS A O 1
ATOM 848 N N . GLU A 1 110 ? 14.202 -7.937 -3.892 1.00 81.25 110 GLU A N 1
ATOM 849 C CA . GLU A 1 110 ? 15.190 -8.980 -3.666 1.00 81.25 1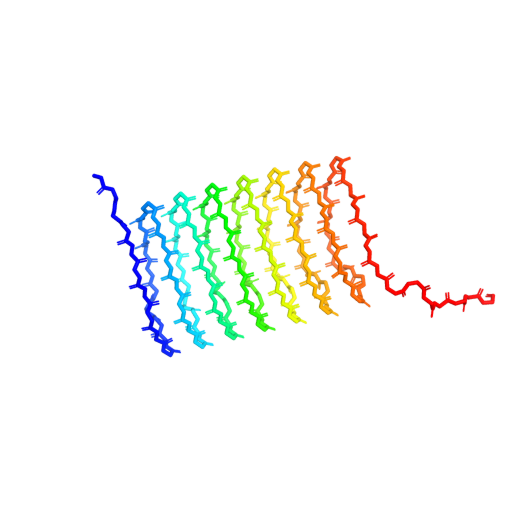10 GLU A CA 1
ATOM 850 C C . GLU A 1 110 ? 14.478 -10.332 -3.599 1.00 81.25 110 GLU A C 1
ATOM 852 O O . GLU A 1 110 ? 13.930 -10.708 -2.558 1.00 81.25 110 GLU A O 1
ATOM 857 N N . GLU A 1 111 ? 14.368 -11.020 -4.740 1.00 71.44 111 GLU A N 1
ATOM 858 C CA . GLU A 1 111 ? 13.466 -12.164 -4.878 1.00 71.44 111 GLU A CA 1
ATOM 859 C C . GLU A 1 111 ? 14.069 -13.319 -5.684 1.00 71.44 111 GLU A C 1
ATOM 861 O O . GLU A 1 111 ? 14.782 -13.146 -6.667 1.00 71.44 111 GLU A O 1
ATOM 866 N N . ARG A 1 112 ? 13.765 -14.553 -5.254 1.00 64.31 112 ARG A N 1
ATOM 867 C CA . ARG A 1 112 ? 14.287 -15.788 -5.877 1.00 64.31 112 ARG A CA 1
ATOM 868 C C . ARG A 1 112 ? 13.500 -16.280 -7.096 1.00 64.31 112 ARG A C 1
ATOM 870 O O . ARG A 1 112 ? 13.890 -17.284 -7.688 1.00 64.31 112 ARG A O 1
ATOM 877 N N . ARG A 1 113 ? 12.334 -15.704 -7.394 1.00 64.38 113 ARG A N 1
ATOM 878 C CA . ARG A 1 113 ? 11.446 -16.137 -8.488 1.00 64.38 113 ARG A CA 1
ATOM 879 C C . ARG A 1 113 ? 10.689 -14.942 -9.036 1.00 64.38 113 ARG A C 1
ATOM 881 O O . ARG A 1 113 ? 10.200 -14.172 -8.226 1.00 64.38 113 ARG A O 1
ATOM 888 N N . GLU A 1 114 ? 10.538 -14.891 -10.355 1.00 57.84 114 GLU A N 1
ATOM 889 C CA . GLU A 1 114 ? 9.910 -13.796 -11.103 1.00 57.84 114 GLU A CA 1
ATOM 890 C C . GLU A 1 114 ? 8.402 -13.595 -10.841 1.00 57.84 114 GLU A C 1
ATOM 892 O O . GLU A 1 114 ? 7.713 -14.546 -10.440 1.00 57.84 114 GLU A O 1
ATOM 897 N N . PRO A 1 115 ? 7.873 -12.375 -11.090 1.00 60.31 115 PRO A N 1
ATOM 898 C CA . PRO A 1 115 ? 6.470 -12.039 -10.872 1.00 60.31 115 PRO A CA 1
ATOM 899 C C . PRO A 1 115 ? 5.537 -12.643 -11.899 1.00 60.31 115 PRO A C 1
ATOM 901 O O . PRO A 1 115 ? 5.865 -12.793 -13.069 1.00 60.31 115 PRO A O 1
ATOM 904 N N . CYS A 1 116 ? 4.301 -12.861 -11.456 1.00 54.41 116 CYS A N 1
ATOM 905 C CA . CYS A 1 116 ? 3.159 -13.100 -12.324 1.00 54.41 116 CYS A CA 1
ATOM 906 C C . CYS A 1 116 ? 2.182 -11.924 -12.167 1.00 54.41 116 CYS A C 1
ATOM 908 O O . CYS A 1 116 ? 1.171 -12.041 -11.485 1.00 54.41 116 CYS A O 1
ATOM 910 N N . GLY A 1 117 ? 2.472 -10.756 -12.740 1.00 70.75 117 GLY A N 1
ATOM 911 C CA . GLY A 1 117 ? 1.613 -9.582 -12.563 1.00 70.75 117 GLY A CA 1
ATOM 912 C C . GLY A 1 117 ? 2.067 -8.352 -13.338 1.00 70.75 117 GLY A C 1
ATOM 913 O O . GLY A 1 117 ? 3.096 -8.383 -14.010 1.00 70.75 117 GLY A O 1
ATOM 914 N N . THR A 1 118 ? 1.302 -7.270 -13.220 1.00 81.38 118 THR A N 1
ATOM 915 C CA . THR A 1 118 ? 1.614 -5.982 -13.848 1.00 81.38 118 THR A CA 1
ATOM 916 C C . THR A 1 118 ? 2.412 -5.129 -12.874 1.00 81.38 118 THR A C 1
ATOM 918 O O . THR A 1 118 ? 2.022 -4.967 -11.717 1.00 81.38 118 THR A O 1
ATOM 921 N N . ILE A 1 119 ? 3.537 -4.593 -13.335 1.00 83.44 119 ILE A N 1
ATOM 922 C CA . ILE A 1 119 ? 4.373 -3.674 -12.567 1.00 83.44 119 ILE A CA 1
ATOM 923 C C . ILE A 1 119 ? 4.540 -2.420 -13.407 1.00 83.44 119 ILE A C 1
ATOM 925 O O . ILE A 1 119 ? 5.147 -2.486 -14.474 1.00 83.44 119 ILE A O 1
ATOM 929 N N . ASP A 1 120 ? 4.034 -1.309 -12.897 1.00 88.25 120 ASP A N 1
ATOM 930 C CA . ASP A 1 120 ? 4.373 0.024 -13.357 1.00 88.25 120 ASP A CA 1
ATOM 931 C C . ASP A 1 120 ? 5.324 0.647 -12.334 1.00 88.25 120 ASP A C 1
ATOM 933 O O . ASP A 1 120 ? 5.020 0.718 -11.140 1.00 88.25 120 ASP A O 1
ATOM 937 N N . ALA A 1 121 ? 6.530 0.994 -12.782 1.00 87.31 121 ALA A N 1
ATOM 938 C CA . ALA A 1 121 ? 7.461 1.716 -11.940 1.00 87.31 121 ALA A CA 1
ATOM 939 C C . ALA A 1 121 ? 8.412 2.601 -12.731 1.00 87.31 121 ALA A C 1
ATOM 941 O O . ALA A 1 121 ? 9.029 2.167 -13.703 1.00 87.31 121 ALA A O 1
ATOM 942 N N . THR A 1 122 ? 8.625 3.821 -12.232 1.00 93.31 122 THR A N 1
ATOM 943 C CA . THR A 1 122 ? 9.609 4.744 -12.815 1.00 93.31 122 THR A CA 1
ATOM 944 C C . THR A 1 122 ? 11.033 4.234 -12.606 1.00 93.31 122 THR A C 1
ATOM 946 O O . THR A 1 122 ? 11.878 4.338 -13.489 1.00 93.31 122 THR A O 1
ATOM 949 N N . THR A 1 123 ? 11.321 3.680 -11.426 1.00 90.50 123 THR A N 1
ATOM 950 C CA . THR A 1 123 ? 12.616 3.074 -11.101 1.00 90.50 123 THR A CA 1
ATOM 951 C C . THR A 1 123 ? 12.414 1.670 -10.557 1.00 90.50 123 THR A C 1
ATOM 953 O O . THR A 1 123 ? 11.811 1.498 -9.500 1.00 90.50 123 THR A O 1
ATOM 956 N N . LEU A 1 124 ? 12.994 0.673 -11.226 1.00 87.31 124 LEU A N 1
ATOM 957 C CA . LEU A 1 124 ? 12.972 -0.727 -10.807 1.00 87.31 124 LEU A CA 1
ATOM 958 C C . LEU A 1 124 ? 14.396 -1.233 -10.560 1.00 87.31 124 LEU A C 1
ATOM 960 O O . LEU A 1 124 ? 15.244 -1.179 -11.445 1.00 87.31 124 LEU A O 1
ATOM 964 N N . ARG A 1 125 ? 14.657 -1.748 -9.356 1.00 86.06 125 ARG A N 1
ATOM 965 C CA . ARG A 1 125 ? 15.889 -2.474 -9.017 1.00 86.06 125 ARG A CA 1
ATOM 966 C C . ARG A 1 125 ? 15.538 -3.887 -8.577 1.00 86.06 125 ARG A C 1
ATOM 968 O O . ARG A 1 125 ? 14.704 -4.051 -7.687 1.00 86.06 125 ARG A O 1
ATOM 975 N N . LYS A 1 126 ? 16.180 -4.876 -9.192 1.00 79.12 126 LYS A N 1
ATOM 976 C CA . LYS A 1 126 ? 16.024 -6.294 -8.873 1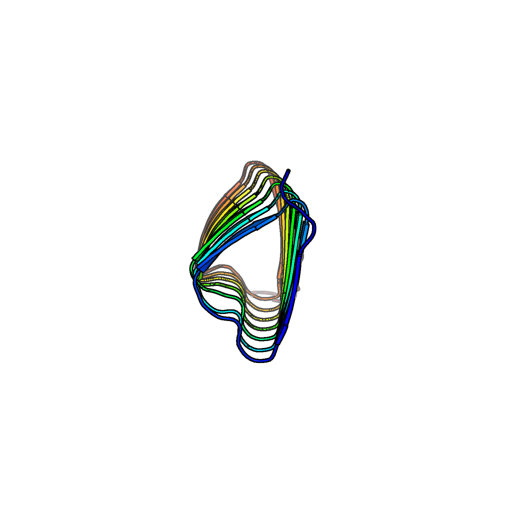.00 79.12 126 LYS A CA 1
ATOM 977 C C . LYS A 1 126 ? 17.373 -6.870 -8.461 1.00 79.12 126 LYS A C 1
ATOM 979 O O . LYS A 1 126 ? 18.357 -6.651 -9.159 1.00 79.12 126 LYS A O 1
ATOM 984 N N . GLU A 1 127 ? 17.392 -7.600 -7.359 1.00 74.19 127 GLU A N 1
ATOM 985 C CA . GLU A 1 127 ? 18.523 -8.396 -6.890 1.00 74.19 127 GLU A CA 1
ATOM 986 C C . GLU A 1 127 ? 18.017 -9.837 -6.712 1.00 74.19 127 GLU A C 1
ATOM 988 O O . GLU A 1 127 ? 17.067 -10.101 -5.981 1.00 74.19 127 GLU A O 1
ATOM 993 N N . GLY A 1 128 ? 18.573 -10.788 -7.454 1.00 62.44 128 GLY A N 1
ATOM 994 C CA . GLY A 1 128 ? 18.159 -12.190 -7.418 1.00 62.44 128 GLY A CA 1
ATOM 995 C C . GLY A 1 128 ? 19.290 -13.068 -7.934 1.00 62.44 128 GLY A C 1
ATOM 996 O O . GLY A 1 128 ? 20.126 -12.584 -8.687 1.00 62.44 128 GLY A O 1
ATOM 997 N N . ASP A 1 129 ? 19.351 -14.328 -7.491 1.00 49.69 129 ASP A N 1
ATOM 998 C CA . ASP A 1 129 ? 20.339 -15.326 -7.935 1.00 49.69 129 ASP A CA 1
ATOM 999 C C . ASP A 1 129 ? 20.278 -15.505 -9.476 1.00 49.69 129 ASP A C 1
ATOM 1001 O O . ASP A 1 129 ? 19.621 -16.415 -9.985 1.00 49.69 129 ASP A O 1
ATOM 1005 N N . GLU A 1 130 ? 20.977 -14.658 -10.234 1.00 47.69 130 GLU A N 1
ATOM 1006 C CA . GLU A 1 130 ? 21.415 -14.933 -11.602 1.00 47.69 130 GLU A CA 1
ATOM 1007 C C . GLU A 1 130 ? 22.547 -15.966 -11.537 1.00 47.69 130 GLU A C 1
ATOM 1009 O O . GLU A 1 130 ? 23.730 -15.659 -11.639 1.00 47.69 130 GLU A O 1
ATOM 1014 N N . ASN A 1 131 ? 22.179 -17.230 -11.337 1.00 43.59 131 ASN A N 1
ATOM 1015 C CA . ASN A 1 131 ? 23.000 -18.345 -11.792 1.00 43.59 131 ASN A CA 1
ATOM 1016 C C . ASN A 1 131 ? 22.117 -19.389 -12.478 1.00 43.59 131 ASN A C 1
ATOM 1018 O O . ASN A 1 131 ? 21.945 -20.514 -12.012 1.00 43.59 131 ASN A O 1
ATOM 1022 N N . HIS A 1 132 ? 21.526 -18.984 -13.598 1.00 38.25 132 HIS A N 1
ATOM 1023 C CA . HIS A 1 132 ? 21.190 -19.909 -14.670 1.00 38.25 132 HIS A CA 1
ATOM 1024 C C . HIS A 1 132 ? 21.881 -19.415 -15.938 1.00 38.25 132 HIS A C 1
ATOM 1026 O O . HIS A 1 132 ? 21.406 -18.513 -16.621 1.00 38.25 132 HIS A O 1
ATOM 1032 N N . VAL A 1 133 ? 23.024 -20.031 -16.229 1.00 36.88 133 VAL A N 1
ATOM 1033 C CA . VAL A 1 133 ? 23.561 -20.124 -17.585 1.00 36.88 133 VAL A CA 1
ATOM 1034 C C . VAL A 1 133 ? 22.487 -20.802 -18.440 1.00 36.88 133 VAL A C 1
ATOM 1036 O O . VAL A 1 133 ? 22.122 -21.945 -18.165 1.00 36.88 133 VAL A O 1
ATOM 1039 N N . ALA A 1 134 ? 21.966 -20.106 -19.447 1.00 31.88 134 ALA A N 1
ATOM 1040 C CA . ALA A 1 134 ? 21.254 -20.740 -20.548 1.00 31.88 134 ALA A CA 1
ATOM 1041 C C . ALA A 1 134 ? 22.249 -20.922 -21.703 1.00 31.88 134 ALA A C 1
ATOM 1043 O O . ALA A 1 134 ? 22.900 -19.958 -22.107 1.00 31.88 134 ALA A O 1
ATOM 1044 N N . LEU A 1 135 ? 22.402 -22.176 -22.144 1.00 32.97 135 LEU A N 1
ATOM 1045 C CA . LEU A 1 135 ? 23.027 -22.562 -23.413 1.00 32.97 135 LEU A CA 1
ATOM 1046 C C . LEU A 1 135 ? 22.263 -21.968 -24.601 1.00 32.97 135 LEU A C 1
ATOM 1048 O O . LEU A 1 135 ? 21.015 -21.902 -24.503 1.00 32.97 135 LEU A O 1
#

Sequence (135 aa):
MPRPLRKEGRREPCGTIDATTLRKEGRREPCGTIDATTLRKEGRREPCGTIDATTLRKEGRREPCGTIDATTLRKEGRREPCGTIDATTLRKEGRREPCGTIDATTLRKEERREPCGTIDATTLRKEGDENHVAL

pLDDT: mean 76.22, std 14.9, range [31.88, 95.94]